Protein AF-A0A0F7HKG7-F1 (afdb_monomer)

Organism: NCBI:txid407035

Foldseek 3Di:
DQQLVQVQVVQVVVVHHLQQWDFKDFPPDTDDADSSRVVSRDDDDLDFDDDPDDQRIKTDGVQKIWGWDDDRSHIHTDIDGNDDDDPDDDDQDDDDDDDPDDSPRRRDDPPDD

Nearest PDB structures (foldseek):
  3bpq-assembly1_B  TM=4.129E-01  e=5.025E+00  Methanocaldococcus jannaschii DSM 2661
  7u8t-assembly1_A  TM=4.955E-01  e=7.870E+00  Thermochaetoides thermophila

pLDDT: mean 91.22, std 10.13, range [39.69, 98.19]

Radius of gyration: 19.43 Å; Cα contacts (8 Å, |Δi|>4): 148; chains: 1; bounding box: 39×30×63 Å

Secondary structure (DSSP, 8-state):
-BHHHHHHHHHHHTT--GGGEEEEE-SS-EE---TT-GGG--B---SSSS--S-TT-EEEESSEEEEEEEETTEEEEEEEE-PPPPS--------SSSSS--TTGGG------

Sequence (113 aa):
MNLKEETIEVLKENNKNISDIKWIGNKRFTIPHDEDLSILDVDYDDGFGSARIAEDLMLVGDGFWLERHEYDGSEWWEYKELVKKPEEEREYTKVAGGMWNSLEELNEKEEME

Solvent-accessible surface area (backbone atoms only — not comparable to full-atom values): 7233 Å² total; per-residue (Å²): 84,44,52,38,61,54,51,50,50,56,30,48,78,67,79,45,55,73,79,49,51,74,50,36,32,41,101,85,51,74,50,93,73,62,84,81,42,62,91,37,71,42,79,48,81,73,56,88,55,77,84,84,66,65,58,63,40,31,42,30,37,87,64,32,36,37,37,38,45,75,60,93,35,42,74,49,77,48,80,45,64,70,77,74,84,70,91,76,84,79,97,72,88,45,88,75,93,66,90,86,58,50,71,62,67,59,55,56,76,83,81,81,128

Structure (mmCIF, N/CA/C/O backbone):
data_AF-A0A0F7HKG7-F1
#
_entry.id   AF-A0A0F7HKG7-F1
#
loop_
_atom_site.group_PDB
_atom_site.id
_atom_site.type_symbol
_atom_site.label_atom_id
_atom_site.label_alt_id
_atom_site.label_comp_id
_atom_site.label_asym_id
_atom_site.label_entity_id
_atom_site.label_seq_id
_atom_site.pdbx_PDB_ins_code
_atom_site.Cartn_x
_atom_site.Cartn_y
_atom_site.Cartn_z
_atom_site.occupancy
_atom_site.B_iso_or_equiv
_atom_site.auth_seq_id
_atom_site.auth_comp_id
_atom_site.auth_asym_id
_atom_site.auth_atom_id
_atom_site.pdbx_PDB_model_num
ATOM 1 N N . MET A 1 1 ? 18.281 6.960 -2.721 1.00 89.06 1 MET A N 1
ATOM 2 C CA . MET A 1 1 ? 17.606 5.640 -2.640 1.00 89.06 1 MET A CA 1
ATOM 3 C C . MET A 1 1 ? 17.175 5.134 -4.020 1.00 89.06 1 MET A C 1
ATOM 5 O O . MET A 1 1 ? 17.145 5.930 -4.953 1.00 89.06 1 MET A O 1
ATOM 9 N N . ASN A 1 2 ? 16.834 3.844 -4.156 1.00 95.31 2 ASN A N 1
ATOM 10 C CA . ASN A 1 2 ? 16.165 3.284 -5.340 1.00 95.31 2 ASN A CA 1
ATOM 1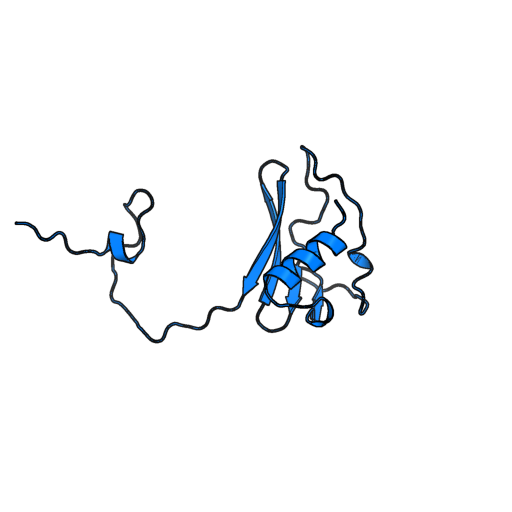1 C C . ASN A 1 2 ? 14.742 2.832 -4.965 1.00 95.31 2 ASN A C 1
ATOM 13 O O . ASN A 1 2 ? 14.562 2.061 -4.020 1.00 95.31 2 ASN A O 1
ATOM 17 N N . LEU A 1 3 ? 13.733 3.310 -5.700 1.00 96.19 3 LEU A N 1
ATOM 18 C CA . LEU A 1 3 ? 12.319 3.085 -5.373 1.00 96.19 3 LEU A CA 1
ATOM 19 C C . LEU A 1 3 ? 11.915 1.604 -5.463 1.00 96.19 3 LEU A C 1
ATOM 21 O O . LEU A 1 3 ? 11.101 1.127 -4.667 1.00 96.19 3 LEU A O 1
ATOM 25 N N . LYS A 1 4 ? 12.464 0.856 -6.423 1.00 96.94 4 LYS A N 1
ATOM 26 C CA . LYS A 1 4 ? 12.168 -0.571 -6.595 1.00 96.94 4 LYS A CA 1
ATOM 27 C C . LYS A 1 4 ? 12.767 -1.398 -5.466 1.00 96.94 4 LYS A C 1
ATOM 29 O O . LYS A 1 4 ? 12.094 -2.296 -4.964 1.00 96.94 4 LYS A O 1
ATOM 34 N N . GLU A 1 5 ? 13.994 -1.096 -5.053 1.00 96.88 5 GLU A N 1
ATOM 35 C CA . GLU A 1 5 ? 14.632 -1.758 -3.911 1.00 96.88 5 GLU A CA 1
ATOM 36 C C . GLU A 1 5 ? 13.839 -1.517 -2.618 1.00 96.88 5 GLU A C 1
ATOM 38 O O . GLU A 1 5 ? 13.449 -2.487 -1.968 1.00 96.88 5 GLU A O 1
ATOM 43 N N . GLU A 1 6 ? 13.480 -0.260 -2.330 1.00 96.19 6 GLU A N 1
ATOM 44 C CA . GLU A 1 6 ? 12.622 0.123 -1.194 1.00 96.19 6 GLU A CA 1
ATOM 45 C C . GLU A 1 6 ? 11.275 -0.623 -1.228 1.00 96.19 6 GLU A C 1
ATOM 47 O O . GLU A 1 6 ? 10.833 -1.201 -0.236 1.00 96.19 6 GLU A O 1
ATOM 52 N N . THR A 1 7 ? 10.636 -0.683 -2.402 1.00 97.19 7 THR A N 1
ATOM 53 C CA . THR A 1 7 ? 9.377 -1.417 -2.603 1.00 97.19 7 THR A CA 1
ATOM 54 C C . THR A 1 7 ? 9.529 -2.897 -2.242 1.00 97.19 7 THR A C 1
ATOM 56 O O . THR A 1 7 ? 8.682 -3.473 -1.558 1.00 97.19 7 THR A O 1
ATOM 59 N N . ILE A 1 8 ? 10.601 -3.542 -2.712 1.00 97.25 8 ILE A N 1
ATOM 60 C CA . ILE A 1 8 ? 10.860 -4.963 -2.460 1.00 97.25 8 ILE A CA 1
ATOM 61 C C . ILE A 1 8 ? 11.101 -5.217 -0.969 1.00 97.25 8 ILE A C 1
ATOM 63 O O . ILE A 1 8 ? 10.653 -6.243 -0.454 1.00 97.25 8 ILE A O 1
ATOM 67 N N . GLU A 1 9 ? 11.805 -4.320 -0.282 1.00 97.25 9 GLU A N 1
ATOM 68 C CA . GLU A 1 9 ? 12.043 -4.411 1.160 1.00 97.25 9 GLU A CA 1
ATOM 69 C C . GLU A 1 9 ? 10.733 -4.336 1.947 1.00 97.25 9 GLU A C 1
ATOM 71 O O . GLU A 1 9 ? 10.430 -5.261 2.701 1.00 97.25 9 GLU A O 1
ATOM 76 N N . VAL A 1 10 ? 9.892 -3.336 1.674 1.00 97.62 10 VAL A N 1
ATOM 77 C CA . VAL A 1 10 ? 8.594 -3.157 2.349 1.00 97.62 10 VAL A CA 1
ATOM 78 C C . VAL A 1 10 ? 7.663 -4.346 2.107 1.00 97.62 10 VAL A C 1
ATOM 80 O O . VAL A 1 10 ? 6.981 -4.812 3.022 1.00 97.62 10 VAL A O 1
ATOM 83 N N . LEU A 1 11 ? 7.649 -4.902 0.892 1.00 97.38 11 LEU A N 1
ATOM 84 C CA . LEU A 1 11 ? 6.893 -6.125 0.611 1.00 97.38 11 LEU A CA 1
ATOM 85 C C . LEU A 1 11 ? 7.409 -7.305 1.446 1.00 97.38 11 LEU A C 1
ATOM 87 O O . LEU A 1 11 ? 6.606 -8.003 2.066 1.00 97.38 11 LEU A O 1
ATOM 91 N N . LYS A 1 12 ? 8.731 -7.507 1.514 1.00 97.25 12 LYS A N 1
ATOM 92 C CA . LYS A 1 12 ? 9.342 -8.597 2.293 1.00 97.25 12 LYS A CA 1
ATOM 93 C C . LYS A 1 12 ? 9.047 -8.479 3.785 1.00 97.25 12 LYS A C 1
ATOM 95 O O . LYS A 1 12 ? 8.707 -9.488 4.400 1.00 97.25 12 LYS A O 1
ATOM 100 N N . GLU A 1 13 ? 9.127 -7.276 4.352 1.00 97.44 13 GLU A N 1
ATOM 101 C CA . GLU A 1 13 ? 8.793 -7.009 5.760 1.00 97.44 13 GLU A CA 1
ATOM 102 C C . GLU A 1 13 ? 7.345 -7.396 6.099 1.00 97.44 13 GLU A C 1
ATOM 104 O O . GLU A 1 13 ? 7.060 -7.840 7.210 1.00 97.44 13 GLU A O 1
ATOM 109 N N . ASN A 1 14 ? 6.448 -7.327 5.111 1.00 96.81 14 ASN A N 1
ATOM 110 C CA . ASN A 1 14 ? 5.031 -7.669 5.239 1.00 96.81 14 ASN A CA 1
ATOM 111 C C . ASN A 1 14 ? 4.674 -9.059 4.667 1.00 96.81 14 ASN A C 1
ATOM 113 O O . ASN A 1 14 ? 3.499 -9.367 4.448 1.00 96.81 14 ASN A O 1
ATOM 117 N N . ASN A 1 15 ? 5.667 -9.932 4.447 1.00 96.81 15 ASN A N 1
ATOM 118 C CA . ASN A 1 15 ? 5.502 -11.283 3.888 1.00 96.81 15 ASN A CA 1
ATOM 119 C C . ASN A 1 15 ? 4.807 -11.316 2.509 1.00 96.81 15 ASN A C 1
ATOM 121 O O . ASN A 1 15 ? 4.036 -12.234 2.211 1.00 96.81 15 ASN A O 1
ATOM 125 N N . LYS A 1 16 ? 5.067 -10.310 1.670 1.00 96.88 16 LYS A N 1
ATOM 126 C CA . LYS A 1 16 ? 4.600 -10.197 0.281 1.00 96.88 16 LYS A CA 1
ATOM 127 C C . LYS A 1 16 ? 5.772 -10.264 -0.697 1.00 96.88 16 LYS A C 1
ATOM 129 O O . LYS A 1 16 ? 6.929 -10.069 -0.331 1.00 96.88 16 LYS A O 1
ATOM 134 N N . ASN A 1 17 ? 5.459 -10.511 -1.963 1.00 95.38 17 ASN A N 1
ATOM 135 C CA . ASN A 1 17 ? 6.405 -10.514 -3.073 1.00 95.38 17 ASN A CA 1
ATOM 136 C C . ASN A 1 17 ? 5.990 -9.513 -4.148 1.00 95.38 17 ASN A C 1
ATOM 138 O O . ASN A 1 17 ? 4.817 -9.179 -4.298 1.00 95.38 17 ASN A O 1
ATOM 142 N N . ILE A 1 18 ? 6.953 -9.096 -4.969 1.00 94.62 18 ILE A N 1
ATOM 143 C CA . ILE A 1 18 ? 6.695 -8.202 -6.104 1.00 94.62 18 ILE A CA 1
ATOM 144 C C . ILE A 1 18 ? 5.684 -8.801 -7.099 1.00 94.62 18 ILE A C 1
ATOM 146 O O . ILE A 1 18 ? 4.854 -8.086 -7.649 1.00 94.62 18 ILE A O 1
ATOM 150 N N . SER A 1 19 ? 5.666 -10.131 -7.243 1.00 95.25 19 SER A N 1
ATOM 151 C CA . SER A 1 19 ? 4.700 -10.864 -8.071 1.00 95.25 19 SER A CA 1
ATOM 152 C C . SER A 1 19 ? 3.268 -10.865 -7.517 1.00 95.25 19 SER A C 1
ATOM 154 O O . SER A 1 19 ? 2.334 -11.271 -8.214 1.00 95.25 19 SER A O 1
ATOM 156 N N . ASP A 1 20 ? 3.073 -10.449 -6.262 1.00 96.44 20 ASP A N 1
ATOM 157 C CA . ASP A 1 20 ? 1.739 -10.307 -5.673 1.00 96.44 20 ASP A CA 1
ATOM 158 C C . ASP A 1 20 ? 1.037 -9.029 -6.155 1.00 96.44 20 ASP A C 1
ATOM 160 O O . ASP A 1 20 ? -0.190 -8.936 -6.052 1.00 96.44 20 ASP A O 1
ATOM 164 N N . ILE A 1 21 ? 1.785 -8.078 -6.732 1.00 97.50 21 ILE A N 1
ATOM 165 C CA . ILE A 1 21 ? 1.244 -6.844 -7.306 1.00 97.50 21 ILE A CA 1
ATOM 166 C C . ILE A 1 21 ? 0.390 -7.162 -8.538 1.00 97.50 21 ILE A C 1
ATOM 168 O O . ILE A 1 21 ? 0.792 -7.890 -9.445 1.00 97.50 21 ILE A O 1
ATOM 172 N N . LYS A 1 22 ? -0.829 -6.619 -8.551 1.00 97.31 22 LYS A N 1
ATOM 173 C CA . LYS A 1 22 ? -1.826 -6.797 -9.615 1.00 97.31 22 LYS A CA 1
ATOM 174 C C . LYS A 1 22 ? -1.961 -5.578 -10.508 1.00 97.31 22 LYS A C 1
ATOM 176 O O . LYS A 1 22 ? -2.307 -5.737 -11.676 1.00 97.31 22 LYS A O 1
ATOM 181 N N . TRP A 1 23 ? -1.753 -4.386 -9.958 1.00 97.56 23 TRP A N 1
ATOM 182 C CA . TRP A 1 23 ? -1.744 -3.151 -10.727 1.00 97.56 23 TRP A CA 1
ATOM 183 C C . TRP A 1 23 ? -0.967 -2.047 -10.011 1.00 97.56 23 TRP A C 1
ATOM 185 O O . TRP A 1 23 ? -0.791 -2.065 -8.791 1.00 97.56 23 TRP A O 1
ATOM 195 N N . ILE A 1 24 ? -0.538 -1.068 -10.806 1.00 98.00 24 ILE A N 1
ATOM 196 C CA . ILE A 1 24 ? 0.126 0.161 -10.367 1.00 98.00 24 ILE A CA 1
ATOM 197 C C . ILE A 1 24 ? -0.687 1.346 -10.873 1.00 98.00 24 ILE A C 1
ATOM 199 O O . ILE A 1 24 ? -1.274 1.284 -11.957 1.00 98.00 24 ILE A O 1
ATOM 203 N N . GLY A 1 25 ? -0.752 2.422 -10.099 1.00 97.81 25 GLY A N 1
ATOM 204 C CA . GLY A 1 25 ? -1.415 3.648 -10.517 1.00 97.81 25 GLY A CA 1
ATOM 205 C C . GLY A 1 25 ? -1.764 4.521 -9.332 1.00 97.81 25 GLY A C 1
ATOM 206 O O . GLY A 1 25 ? -0.958 4.686 -8.429 1.00 97.81 25 GLY A O 1
ATOM 207 N N . ASN A 1 26 ? -2.976 5.059 -9.340 1.00 97.56 26 ASN A N 1
ATOM 208 C CA . ASN A 1 26 ? -3.529 5.847 -8.248 1.00 97.56 26 ASN A CA 1
ATOM 209 C C . ASN A 1 26 ? -5.032 5.561 -8.100 1.00 97.56 26 ASN A C 1
ATOM 211 O O . ASN A 1 26 ? -5.602 4.689 -8.757 1.00 97.56 26 ASN A O 1
ATOM 215 N N . LYS A 1 27 ? -5.719 6.354 -7.274 1.00 96.00 27 LYS A N 1
ATOM 216 C CA . LYS A 1 27 ? -7.170 6.228 -7.039 1.00 96.00 27 LYS A CA 1
ATOM 217 C C . LYS A 1 27 ? -8.045 6.480 -8.280 1.00 96.00 27 LYS A C 1
ATOM 219 O O . LYS A 1 27 ? -9.255 6.279 -8.210 1.00 96.00 27 LYS A O 1
ATOM 224 N N . ARG A 1 28 ? -7.485 6.979 -9.389 1.00 97.81 28 ARG A N 1
ATOM 225 C CA . ARG A 1 28 ? -8.226 7.409 -10.589 1.00 97.81 28 ARG A CA 1
ATOM 226 C C . ARG A 1 28 ? -7.939 6.558 -11.820 1.00 97.81 28 ARG A C 1
ATOM 228 O O . ARG A 1 28 ? -8.827 6.420 -12.657 1.00 97.81 28 ARG A O 1
ATOM 235 N N . PHE A 1 29 ? -6.722 6.046 -11.968 1.00 97.88 29 PHE A N 1
ATOM 236 C CA . PHE A 1 29 ? -6.302 5.278 -13.135 1.00 97.88 29 PHE A CA 1
ATOM 237 C C . PHE A 1 29 ? -5.173 4.306 -12.794 1.00 97.88 29 PHE A C 1
ATOM 239 O O . PHE A 1 29 ? -4.462 4.471 -11.805 1.00 97.88 29 PHE A O 1
ATOM 246 N N . THR A 1 30 ? -4.992 3.314 -13.663 1.00 98.06 30 THR A N 1
ATOM 247 C CA . THR A 1 30 ? -3.860 2.390 -13.629 1.00 98.06 30 THR A CA 1
ATOM 248 C C . THR A 1 30 ? -2.888 2.692 -14.762 1.00 98.06 30 THR A C 1
ATOM 250 O O . THR A 1 30 ? -3.254 3.297 -15.774 1.00 98.06 30 THR A O 1
ATOM 253 N N . ILE A 1 31 ? -1.643 2.263 -14.590 1.00 97.00 31 ILE A N 1
ATOM 254 C CA . ILE A 1 31 ? -0.614 2.284 -15.624 1.00 97.00 31 ILE A CA 1
ATOM 255 C C . ILE A 1 31 ? -0.171 0.848 -15.934 1.00 97.00 31 ILE A C 1
ATOM 257 O O . ILE A 1 31 ? -0.192 -0.006 -15.043 1.00 97.00 31 ILE A O 1
ATOM 261 N N . PRO A 1 32 ? 0.216 0.549 -17.185 1.00 95.81 32 PRO A N 1
ATOM 262 C CA . PRO A 1 32 ? 0.815 -0.737 -17.515 1.00 95.81 32 PRO A CA 1
ATOM 263 C C . PRO A 1 32 ? 2.118 -0.956 -16.739 1.00 95.81 32 PRO A C 1
ATOM 265 O O . PRO A 1 32 ? 2.894 -0.020 -16.555 1.00 95.81 32 PRO A O 1
ATOM 268 N N . HIS A 1 33 ? 2.375 -2.200 -16.349 1.00 95.62 33 HIS A N 1
ATOM 269 C CA . HIS A 1 33 ? 3.643 -2.633 -15.774 1.00 95.62 33 HIS A CA 1
ATOM 270 C C . HIS A 1 33 ? 4.007 -4.023 -16.308 1.00 95.62 33 HIS A C 1
ATOM 272 O O . HIS A 1 33 ? 3.141 -4.763 -16.780 1.00 95.62 33 HIS A O 1
ATOM 278 N N . ASP A 1 34 ? 5.289 -4.362 -16.256 1.00 95.31 34 ASP A N 1
ATOM 279 C CA . ASP A 1 34 ? 5.797 -5.709 -16.511 1.00 95.31 34 ASP A CA 1
ATOM 280 C C . ASP A 1 34 ? 5.869 -6.523 -15.207 1.00 95.31 34 ASP A C 1
ATOM 282 O O . ASP A 1 34 ? 5.504 -6.038 -14.135 1.00 95.31 34 ASP A O 1
ATOM 286 N N . GLU A 1 35 ? 6.297 -7.783 -15.292 1.00 90.50 35 GLU A N 1
ATOM 287 C CA . GLU A 1 35 ? 6.404 -8.677 -14.127 1.00 90.50 35 GLU A CA 1
ATOM 288 C C . GLU A 1 35 ? 7.484 -8.221 -13.129 1.00 90.50 35 GLU A C 1
ATOM 290 O O . GLU A 1 35 ? 7.349 -8.449 -11.928 1.00 90.50 35 GLU A O 1
ATOM 295 N N . ASP A 1 36 ? 8.516 -7.526 -13.614 1.00 91.69 36 ASP A N 1
ATOM 296 C CA . ASP A 1 36 ? 9.631 -7.028 -12.805 1.00 91.69 36 ASP A CA 1
ATOM 297 C C . ASP A 1 36 ? 9.388 -5.623 -12.227 1.00 91.69 36 ASP A C 1
ATOM 299 O O . ASP A 1 36 ? 10.254 -5.095 -11.526 1.00 91.69 36 ASP A O 1
ATOM 303 N N . LEU A 1 37 ? 8.252 -4.990 -12.530 1.00 93.81 37 LEU A N 1
ATOM 304 C CA . LEU A 1 37 ? 7.950 -3.592 -12.209 1.00 93.81 37 LEU A CA 1
ATOM 305 C C . LEU A 1 37 ? 9.091 -2.629 -12.588 1.00 93.81 37 LEU A C 1
ATOM 307 O O . LEU A 1 37 ? 9.502 -1.790 -11.788 1.00 93.81 37 LEU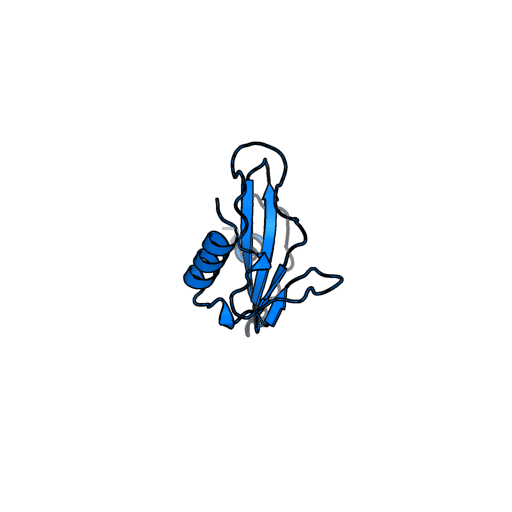 A O 1
ATOM 311 N N . SER A 1 38 ? 9.620 -2.736 -13.808 1.00 94.50 38 SER A N 1
ATOM 312 C CA . SER A 1 38 ? 10.741 -1.914 -14.298 1.00 94.50 38 SER A CA 1
ATOM 313 C C . SER A 1 38 ? 10.480 -0.408 -14.221 1.00 94.50 38 SER A C 1
ATOM 315 O O . SER A 1 38 ? 11.414 0.370 -14.068 1.00 94.50 38 SER A O 1
ATOM 317 N N . ILE A 1 39 ? 9.213 0.015 -14.242 1.00 95.19 39 ILE A N 1
ATOM 318 C CA . ILE A 1 39 ? 8.812 1.416 -14.051 1.00 95.19 39 ILE A CA 1
ATOM 319 C C . ILE A 1 39 ? 9.187 1.990 -12.674 1.00 95.19 39 ILE A C 1
ATOM 321 O O . ILE A 1 39 ? 9.243 3.206 -12.519 1.00 95.19 39 ILE A O 1
ATOM 325 N N . LEU A 1 40 ? 9.430 1.132 -11.680 1.00 95.81 40 LEU A N 1
ATOM 326 C CA . LEU A 1 40 ? 9.855 1.528 -10.338 1.00 95.81 40 LEU A CA 1
ATOM 327 C C . LEU A 1 40 ? 11.377 1.580 -10.192 1.00 95.81 40 LEU A C 1
ATOM 329 O O . LEU A 1 40 ? 11.854 2.005 -9.145 1.00 95.81 40 LEU A O 1
ATOM 333 N N . ASP A 1 41 ? 12.138 1.125 -11.192 1.00 96.25 41 ASP A N 1
ATOM 334 C CA . ASP A 1 41 ? 13.603 1.129 -11.161 1.00 96.25 41 ASP A CA 1
ATOM 335 C C . ASP A 1 41 ? 14.132 2.553 -11.391 1.00 96.25 41 ASP A C 1
ATOM 337 O O . ASP A 1 41 ? 14.566 2.937 -12.479 1.00 96.25 41 ASP A O 1
ATOM 341 N N . VAL A 1 42 ? 13.959 3.377 -10.359 1.00 94.56 42 VAL A N 1
ATOM 342 C CA . VAL A 1 42 ? 14.211 4.812 -10.360 1.00 94.56 42 VAL A CA 1
ATOM 343 C C . VAL A 1 42 ? 15.038 5.156 -9.133 1.00 94.56 42 VAL A C 1
ATOM 345 O O . VAL A 1 42 ? 14.595 4.980 -7.994 1.00 94.56 42 VAL A O 1
ATOM 348 N N . ASP A 1 43 ? 16.221 5.705 -9.383 1.00 94.31 43 ASP A N 1
ATOM 349 C CA . ASP A 1 43 ? 17.037 6.327 -8.351 1.00 94.31 43 ASP A CA 1
ATOM 350 C C . ASP A 1 43 ? 16.521 7.737 -8.056 1.00 94.31 43 ASP A C 1
ATOM 352 O O . ASP A 1 43 ? 16.284 8.541 -8.965 1.00 94.31 43 ASP A O 1
ATOM 356 N N . TYR A 1 44 ? 16.380 8.056 -6.774 1.00 90.44 44 TYR A N 1
ATOM 357 C CA . TYR A 1 44 ? 15.988 9.381 -6.311 1.00 90.44 44 TYR A CA 1
ATOM 358 C C . TYR A 1 44 ? 16.806 9.813 -5.090 1.00 90.44 44 TYR A C 1
ATOM 360 O O . TYR A 1 44 ? 17.372 8.991 -4.368 1.00 90.44 44 TYR A O 1
ATOM 368 N N . ASP A 1 45 ? 16.901 11.126 -4.894 1.00 84.19 45 ASP A N 1
ATOM 369 C CA . ASP A 1 45 ? 17.545 11.724 -3.724 1.00 84.19 45 ASP A CA 1
ATOM 370 C C . ASP A 1 45 ? 16.551 11.747 -2.559 1.00 84.19 45 ASP A C 1
ATOM 372 O O . ASP A 1 45 ? 15.541 12.444 -2.636 1.00 84.19 45 ASP A O 1
ATOM 376 N N . ASP A 1 46 ? 16.845 10.966 -1.520 1.00 74.50 46 ASP A N 1
ATOM 377 C CA . ASP A 1 46 ? 16.107 10.865 -0.256 1.00 74.50 46 ASP A CA 1
ATOM 378 C C . ASP A 1 46 ? 16.565 11.896 0.794 1.00 74.50 46 ASP A C 1
ATOM 380 O O . ASP A 1 46 ? 16.198 11.819 1.965 1.00 74.50 46 ASP A O 1
ATOM 384 N N . GLY A 1 47 ? 17.394 12.865 0.390 1.00 71.75 47 GLY A N 1
ATOM 385 C CA . GLY A 1 47 ? 17.788 13.997 1.220 1.00 71.75 47 GLY A CA 1
ATOM 386 C C . GLY A 1 47 ? 16.679 15.038 1.430 1.00 71.75 47 GLY A C 1
ATOM 387 O O . GLY A 1 47 ? 15.607 15.001 0.834 1.00 71.75 47 GLY A O 1
ATOM 388 N N . PHE A 1 48 ? 16.960 16.036 2.273 1.00 64.06 48 PHE A N 1
ATOM 389 C CA . PHE A 1 48 ? 16.002 17.094 2.613 1.00 64.06 48 PHE A CA 1
ATOM 390 C C . PHE A 1 48 ? 15.619 17.953 1.392 1.00 64.06 48 PHE A C 1
ATOM 392 O O . PHE A 1 48 ? 16.488 18.546 0.744 1.00 64.06 48 PHE A O 1
ATOM 399 N N . GLY A 1 49 ? 14.320 18.087 1.106 1.00 73.56 49 GLY A N 1
ATOM 400 C CA . GLY A 1 49 ? 13.834 18.885 -0.021 1.00 73.56 49 GLY A CA 1
ATOM 401 C C . GLY A 1 49 ? 12.381 18.601 -0.406 1.00 73.56 49 GLY A C 1
ATOM 402 O O . GLY A 1 49 ? 11.540 18.360 0.448 1.00 73.56 49 GLY A O 1
ATOM 403 N N . SER A 1 50 ? 12.082 18.696 -1.704 1.00 72.81 50 SER A N 1
ATOM 404 C CA . SER A 1 50 ? 10.766 18.384 -2.281 1.00 72.81 50 SER A CA 1
ATOM 405 C C . SER A 1 50 ? 10.639 16.906 -2.639 1.00 72.81 50 SER A C 1
ATOM 407 O O . SER A 1 50 ? 11.609 16.360 -3.174 1.00 72.81 50 SER A O 1
ATOM 409 N N . ALA A 1 51 ? 9.430 16.349 -2.509 1.00 78.69 51 ALA A N 1
ATOM 410 C CA . ALA A 1 51 ? 9.107 14.997 -2.953 1.00 78.69 51 ALA A CA 1
ATOM 411 C C . ALA A 1 51 ? 9.602 14.717 -4.384 1.00 78.69 51 ALA A C 1
ATOM 413 O O . ALA A 1 51 ? 9.411 15.529 -5.303 1.00 78.69 51 ALA A O 1
ATOM 414 N N . ARG A 1 52 ? 10.266 13.578 -4.577 1.00 86.75 52 ARG A N 1
ATOM 415 C CA . ARG A 1 52 ? 10.792 13.128 -5.873 1.00 86.75 52 ARG A CA 1
ATOM 416 C C . ARG A 1 52 ? 9.907 12.079 -6.528 1.00 86.75 52 ARG A C 1
ATOM 418 O O . ARG A 1 52 ? 9.905 11.994 -7.757 1.00 86.75 52 ARG A O 1
ATOM 425 N N . ILE A 1 53 ? 9.151 11.322 -5.737 1.00 92.62 53 ILE A N 1
ATOM 426 C CA . ILE A 1 53 ? 8.196 10.320 -6.210 1.00 92.62 53 ILE A CA 1
ATOM 427 C C . ILE A 1 53 ? 6.771 10.873 -6.114 1.00 92.62 53 ILE A C 1
ATOM 429 O O . ILE A 1 53 ? 6.451 11.671 -5.238 1.00 92.62 53 ILE A O 1
ATOM 433 N N . ALA A 1 54 ? 5.900 10.469 -7.042 1.00 94.12 54 ALA A N 1
ATOM 434 C CA . ALA A 1 54 ? 4.505 10.898 -7.040 1.00 94.12 54 ALA A CA 1
ATOM 435 C C . ALA A 1 54 ? 3.783 10.412 -5.769 1.00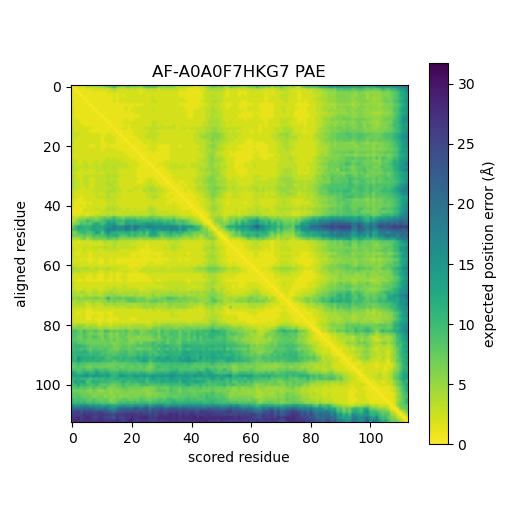 94.12 54 ALA A C 1
ATOM 437 O O . ALA A 1 54 ? 3.649 9.210 -5.551 1.00 94.12 54 ALA A O 1
ATOM 438 N N . GLU A 1 55 ? 3.289 11.349 -4.957 1.00 93.44 55 GLU A N 1
ATOM 439 C CA . GLU A 1 55 ? 2.600 11.079 -3.682 1.00 93.44 55 GLU A CA 1
ATOM 440 C C . GLU A 1 55 ? 1.314 10.252 -3.841 1.00 93.44 55 GLU A C 1
ATOM 442 O O . GLU A 1 55 ? 0.865 9.601 -2.907 1.00 93.44 55 GLU A O 1
ATOM 447 N N . ASP A 1 56 ? 0.697 10.257 -5.024 1.00 95.88 56 ASP A N 1
ATOM 448 C CA . ASP A 1 56 ? -0.505 9.472 -5.299 1.00 95.88 56 ASP A CA 1
ATOM 449 C C . ASP A 1 56 ? -0.211 8.085 -5.890 1.00 95.88 56 ASP A C 1
ATOM 451 O O . ASP A 1 56 ? -1.154 7.363 -6.231 1.00 95.88 56 ASP A O 1
ATOM 455 N N . LEU A 1 57 ? 1.067 7.700 -5.997 1.00 97.44 57 LEU A N 1
ATOM 456 C CA . LEU A 1 57 ? 1.478 6.384 -6.469 1.00 97.44 57 LEU A CA 1
ATOM 457 C C . LEU A 1 57 ? 1.032 5.291 -5.491 1.00 97.44 57 LEU A C 1
ATOM 459 O O . LEU A 1 57 ? 1.261 5.351 -4.282 1.00 97.44 57 LEU A O 1
ATOM 463 N N . MET A 1 58 ? 0.418 4.257 -6.054 1.00 97.94 58 MET A N 1
ATOM 464 C CA . MET A 1 58 ? -0.067 3.084 -5.347 1.00 97.94 58 MET A CA 1
ATOM 465 C C . MET A 1 58 ? 0.335 1.806 -6.082 1.00 97.94 58 MET A C 1
ATOM 467 O O . MET A 1 58 ? 0.242 1.727 -7.313 1.00 97.94 58 MET A O 1
ATOM 471 N N . LEU A 1 59 ? 0.712 0.787 -5.312 1.00 98.19 59 LEU A N 1
ATOM 472 C CA . LEU A 1 59 ? 0.915 -0.585 -5.780 1.00 98.19 59 LEU A CA 1
ATOM 473 C C . LEU A 1 59 ? -0.077 -1.478 -5.052 1.00 98.19 59 LEU A C 1
ATOM 475 O O . LEU A 1 59 ? -0.095 -1.505 -3.824 1.00 98.19 59 LEU A O 1
ATOM 479 N N . VAL A 1 60 ? -0.900 -2.217 -5.788 1.00 98.00 60 VAL A N 1
ATOM 480 C CA . VAL A 1 60 ? -2.012 -2.961 -5.184 1.00 98.00 60 VAL A CA 1
ATOM 481 C C . VAL A 1 60 ? -1.901 -4.439 -5.493 1.00 98.00 60 VAL A C 1
ATOM 483 O O . VAL A 1 60 ? -1.803 -4.836 -6.655 1.00 98.00 60 VAL A O 1
ATOM 486 N N . GLY A 1 61 ? -1.934 -5.249 -4.437 1.00 97.00 61 GLY A N 1
ATOM 487 C CA . GLY A 1 61 ? -2.025 -6.701 -4.503 1.00 97.00 61 GLY A CA 1
ATOM 488 C C . GLY A 1 61 ? -3.388 -7.205 -4.033 1.00 97.00 61 GLY A C 1
ATOM 489 O O . GLY A 1 61 ? -4.349 -6.447 -3.898 1.00 97.00 61 GLY A O 1
ATOM 490 N N . ASP A 1 62 ? -3.490 -8.509 -3.781 1.00 94.12 62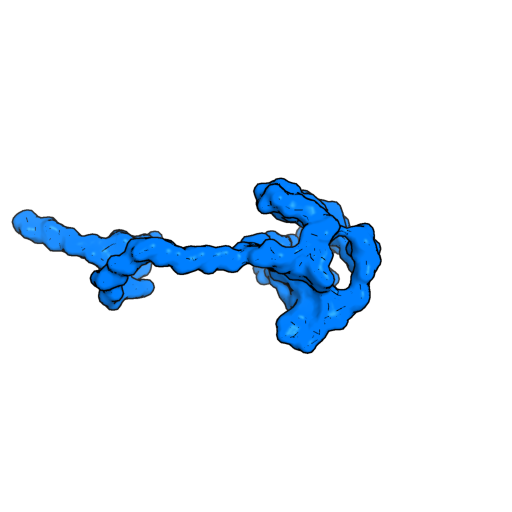 ASP A N 1
ATOM 491 C CA . ASP A 1 62 ? -4.725 -9.095 -3.255 1.00 94.12 62 ASP A CA 1
ATOM 492 C C . ASP A 1 62 ? -4.827 -8.879 -1.737 1.00 94.12 62 ASP A C 1
ATOM 494 O O . ASP A 1 62 ? -4.044 -9.425 -0.954 1.00 94.12 62 ASP A O 1
ATOM 498 N N . GLY A 1 63 ? -5.776 -8.039 -1.323 1.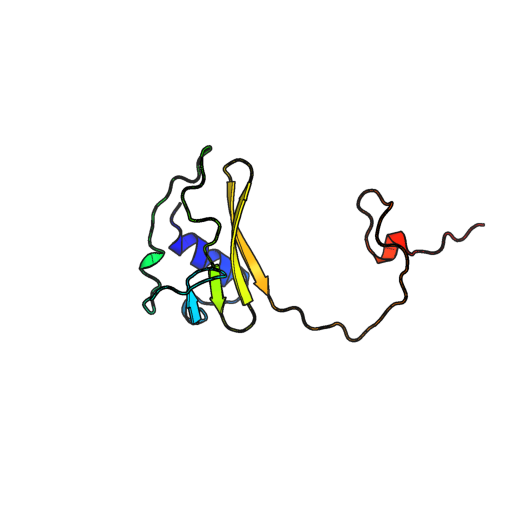00 94.56 63 GLY A N 1
ATOM 499 C CA . GLY A 1 63 ? -6.030 -7.725 0.083 1.00 94.56 63 GLY A CA 1
ATOM 500 C C . GLY A 1 63 ? -5.057 -6.739 0.736 1.00 94.56 63 GLY A C 1
ATOM 501 O O . GLY A 1 63 ? -5.161 -6.521 1.941 1.00 94.56 63 GLY A O 1
ATOM 502 N N . PHE A 1 64 ? -4.143 -6.131 -0.023 1.00 97.44 64 PHE A N 1
ATOM 503 C CA . PHE A 1 64 ? -3.200 -5.130 0.480 1.00 97.44 64 PHE A CA 1
ATOM 504 C C . PHE A 1 64 ? -2.829 -4.102 -0.593 1.00 97.44 64 PHE A C 1
ATOM 506 O O . PHE A 1 64 ? -3.012 -4.338 -1.791 1.00 97.44 64 PHE A O 1
ATOM 513 N N . TRP A 1 65 ? -2.278 -2.973 -0.163 1.00 98.19 65 TRP A N 1
ATOM 514 C CA . TRP A 1 65 ? -1.653 -1.997 -1.043 1.00 98.19 65 TRP A CA 1
ATOM 515 C C . TRP A 1 65 ? -0.498 -1.278 -0.351 1.00 98.19 65 TRP A C 1
ATOM 517 O O . TRP A 1 65 ? -0.444 -1.199 0.874 1.00 98.19 65 TRP A O 1
ATOM 527 N N . LEU A 1 66 ? 0.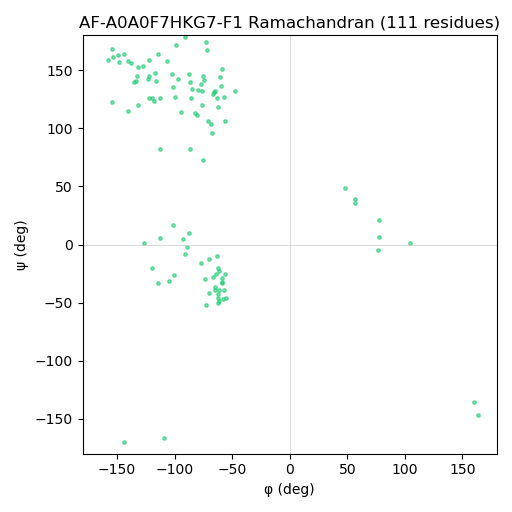417 -0.752 -1.157 1.00 98.00 66 LEU A N 1
ATOM 528 C CA . LEU A 1 66 ? 1.375 0.264 -0.748 1.00 98.00 66 LEU A CA 1
ATOM 529 C C . LEU A 1 66 ? 0.883 1.610 -1.266 1.00 98.00 66 LEU A C 1
ATOM 531 O O . LEU A 1 66 ? 0.466 1.711 -2.424 1.00 98.00 66 LEU A O 1
ATOM 535 N N . GLU A 1 67 ? 0.937 2.633 -0.427 1.00 96.69 67 GLU A N 1
ATOM 536 C CA . GLU A 1 67 ? 0.697 4.019 -0.824 1.00 96.69 67 GLU A CA 1
ATOM 537 C C . GLU A 1 67 ? 1.893 4.892 -0.464 1.00 96.69 67 GLU A C 1
ATOM 539 O O . GLU A 1 67 ? 2.547 4.678 0.561 1.00 96.69 67 GLU A O 1
ATOM 544 N N . ARG A 1 68 ? 2.206 5.845 -1.341 1.00 95.69 68 ARG A N 1
ATOM 545 C CA . ARG A 1 68 ? 3.307 6.774 -1.122 1.00 95.69 68 ARG A CA 1
ATOM 546 C C . ARG A 1 68 ? 2.907 7.845 -0.110 1.00 95.69 68 ARG A C 1
ATOM 548 O O . ARG A 1 68 ? 1.804 8.377 -0.181 1.00 95.69 68 ARG A O 1
ATOM 555 N N . HIS A 1 69 ? 3.825 8.181 0.793 1.00 93.50 69 HIS A N 1
ATOM 556 C CA . HIS A 1 69 ? 3.683 9.305 1.717 1.00 93.50 69 HIS A CA 1
ATOM 557 C C . HIS A 1 69 ? 4.931 10.169 1.748 1.00 93.50 69 HIS A C 1
ATOM 559 O O . HIS A 1 69 ? 6.044 9.692 1.517 1.00 93.50 69 HIS A O 1
ATOM 565 N N . GLU A 1 70 ? 4.716 11.441 2.066 1.00 91.69 70 GLU A N 1
ATOM 566 C CA . GLU A 1 70 ? 5.762 12.415 2.332 1.00 91.69 70 GLU A CA 1
ATOM 567 C C . GLU A 1 70 ? 5.404 13.231 3.577 1.00 91.69 70 GLU A C 1
ATOM 569 O O . GLU A 1 70 ? 4.242 13.581 3.804 1.00 91.69 70 GLU A O 1
ATOM 574 N N . TYR A 1 71 ? 6.413 13.505 4.401 1.00 86.12 71 TYR A N 1
ATOM 575 C CA . TYR A 1 71 ? 6.321 14.452 5.502 1.00 86.12 71 TYR A CA 1
ATOM 576 C C . TYR A 1 71 ? 7.703 15.020 5.839 1.00 86.12 71 TYR A C 1
ATOM 578 O O . TYR A 1 71 ? 8.618 14.277 6.198 1.00 86.12 71 TYR A O 1
ATOM 586 N N . ASP A 1 72 ? 7.831 16.347 5.779 1.00 82.81 72 ASP A N 1
ATOM 587 C CA . ASP A 1 72 ? 9.058 17.093 6.104 1.00 82.81 72 ASP A CA 1
ATOM 588 C C . ASP A 1 72 ? 10.281 16.651 5.270 1.00 82.81 72 ASP A C 1
ATOM 590 O O . ASP A 1 72 ? 11.402 16.511 5.762 1.00 82.81 72 ASP A O 1
ATOM 594 N N . GLY A 1 73 ? 10.048 16.377 3.985 1.00 80.25 73 GLY A N 1
ATOM 595 C CA . GLY A 1 73 ? 11.037 15.894 3.026 1.00 80.25 73 GLY A CA 1
ATOM 596 C C . GLY A 1 73 ? 11.382 14.410 3.166 1.00 80.25 73 GLY A C 1
ATOM 597 O O . GLY A 1 73 ? 12.138 13.900 2.346 1.00 80.25 73 GLY A O 1
ATOM 598 N N . SER A 1 74 ? 10.848 13.714 4.174 1.00 84.75 74 SER A N 1
ATOM 599 C CA . SER A 1 74 ? 10.983 12.260 4.303 1.00 84.75 74 SER A CA 1
ATOM 600 C C . SER A 1 74 ? 9.885 11.567 3.521 1.00 84.75 74 SER A C 1
ATOM 602 O O . SER A 1 74 ? 8.735 11.992 3.540 1.00 84.75 74 SER A O 1
ATOM 604 N N . GLU A 1 75 ? 10.236 10.480 2.855 1.00 91.19 75 GLU A N 1
ATOM 605 C CA . GLU A 1 75 ? 9.466 9.947 1.744 1.00 91.19 75 GLU A CA 1
ATOM 606 C C . GLU A 1 75 ? 9.471 8.410 1.876 1.00 91.19 75 GLU A C 1
ATOM 608 O O . GLU A 1 75 ? 10.544 7.809 1.825 1.00 91.19 75 GLU A O 1
ATOM 613 N N . TRP A 1 76 ? 8.313 7.772 2.115 1.00 93.50 76 TRP A N 1
ATOM 614 C CA . TRP A 1 76 ? 8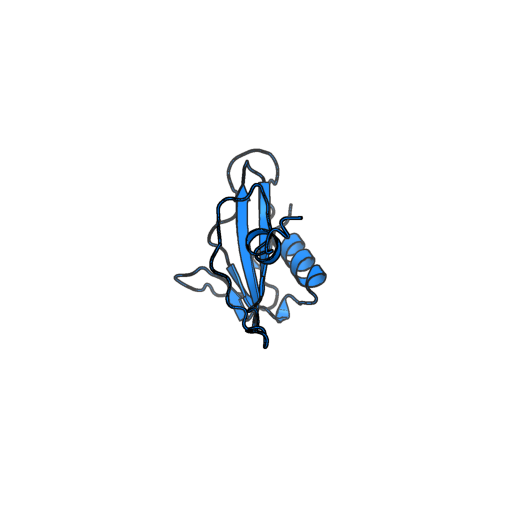.231 6.324 2.416 1.00 93.50 76 TRP A CA 1
ATOM 615 C C . TRP A 1 76 ? 6.995 5.626 1.819 1.00 93.50 76 TRP A C 1
ATOM 617 O O . TRP A 1 76 ? 6.036 6.263 1.370 1.00 93.50 76 TRP A O 1
ATOM 627 N N . TRP A 1 77 ? 7.029 4.293 1.770 1.00 96.81 77 TRP A N 1
ATOM 628 C CA . TRP A 1 77 ? 5.848 3.461 1.519 1.00 96.81 77 TRP A CA 1
ATOM 629 C C . TRP A 1 77 ? 5.093 3.166 2.811 1.00 96.81 77 TRP A C 1
ATOM 631 O O . TRP A 1 77 ? 5.652 2.603 3.751 1.00 96.81 77 TRP A O 1
ATOM 641 N N . GLU A 1 78 ? 3.795 3.455 2.844 1.00 97.12 78 GLU A N 1
ATOM 642 C CA . GLU A 1 78 ? 2.907 2.947 3.888 1.00 97.12 78 GLU A CA 1
ATOM 643 C C . GLU A 1 78 ? 2.235 1.657 3.394 1.00 97.12 78 GLU A C 1
ATOM 645 O O . GLU A 1 78 ? 1.450 1.674 2.441 1.00 97.12 78 GLU A O 1
ATOM 650 N N . TYR A 1 79 ? 2.549 0.526 4.036 1.00 97.38 79 TYR A N 1
ATOM 651 C CA . TYR A 1 79 ? 1.847 -0.736 3.796 1.00 97.38 79 TYR A CA 1
ATOM 652 C C . TYR A 1 79 ? 0.480 -0.716 4.475 1.00 97.38 79 TYR A C 1
ATOM 654 O O . TYR A 1 79 ? 0.357 -0.404 5.661 1.00 97.38 79 TYR A O 1
ATOM 662 N N . LYS A 1 80 ? -0.548 -1.114 3.729 1.00 96.50 80 LYS A N 1
ATOM 663 C CA . LYS A 1 80 ? -1.914 -1.248 4.224 1.00 96.50 80 LYS A CA 1
ATOM 664 C C . LYS A 1 80 ? -2.506 -2.572 3.805 1.00 96.50 80 LYS A C 1
ATOM 666 O O . LYS A 1 80 ? -2.295 -3.049 2.694 1.00 96.50 80 LYS A O 1
ATOM 671 N N . GLU A 1 81 ? -3.324 -3.130 4.682 1.00 95.62 81 GLU A N 1
ATOM 672 C CA . GLU A 1 81 ? -4.080 -4.343 4.417 1.00 95.62 81 GLU A CA 1
ATOM 673 C C . GLU A 1 81 ? -5.565 -4.147 4.697 1.00 95.62 81 GLU A C 1
ATOM 675 O O . GLU A 1 81 ? -5.978 -3.313 5.508 1.00 95.62 81 GLU A O 1
ATOM 680 N N . LEU A 1 82 ? -6.391 -4.931 4.007 1.00 91.25 82 LEU A N 1
ATOM 681 C CA . LEU A 1 82 ? -7.812 -5.001 4.303 1.00 91.25 82 LEU A CA 1
ATOM 682 C C . LEU A 1 82 ? -8.008 -5.677 5.660 1.00 91.25 82 LEU A C 1
ATOM 684 O O . LEU A 1 82 ? -7.937 -6.901 5.787 1.00 91.25 82 LEU A O 1
ATOM 688 N N . VAL A 1 83 ? -8.306 -4.867 6.673 1.00 88.75 83 VAL A N 1
ATOM 689 C CA . VAL A 1 83 ? -8.674 -5.367 7.995 1.00 88.75 83 VAL A CA 1
ATOM 690 C C . VAL A 1 83 ? -9.994 -6.134 7.925 1.00 88.75 83 VAL A C 1
ATOM 692 O O . VAL A 1 83 ? -10.991 -5.676 7.359 1.00 88.75 83 VAL A O 1
ATOM 695 N N . LYS A 1 84 ? -10.016 -7.326 8.522 1.00 87.94 84 LYS A N 1
ATOM 696 C CA . LYS A 1 84 ? -11.264 -8.062 8.743 1.00 87.94 84 LYS A CA 1
ATOM 697 C C . LYS A 1 84 ? -12.022 -7.406 9.892 1.00 87.94 84 LYS A C 1
ATOM 699 O O . LYS A 1 84 ? -11.407 -7.003 10.877 1.00 87.94 84 LYS A O 1
ATOM 704 N N . LYS A 1 85 ? -13.354 -7.336 9.789 1.00 89.12 85 LYS A N 1
ATOM 705 C CA . LYS A 1 85 ? -14.187 -6.903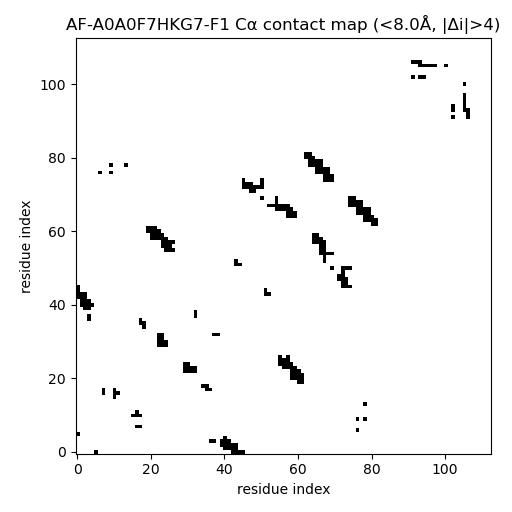 10.921 1.00 89.12 85 LYS A CA 1
ATOM 706 C C . LYS A 1 85 ? -13.904 -7.839 12.114 1.00 89.12 85 LYS A C 1
ATOM 708 O O . LYS A 1 85 ? -14.016 -9.053 11.926 1.00 89.12 85 LYS A O 1
ATOM 713 N N . PRO A 1 86 ? -13.554 -7.313 13.302 1.00 89.44 86 PRO A N 1
ATOM 714 C CA . PRO A 1 86 ? -13.474 -8.116 14.519 1.00 89.44 86 PRO A CA 1
ATOM 715 C C . PRO A 1 86 ? -14.816 -8.789 14.838 1.00 89.44 86 PRO A C 1
ATOM 717 O O . PRO A 1 86 ? -15.877 -8.268 14.491 1.00 89.44 86 PRO A O 1
ATOM 720 N N . GLU A 1 87 ? -14.775 -9.946 15.499 1.00 94.62 87 GLU A N 1
ATOM 721 C CA . GLU A 1 87 ? -15.991 -10.667 15.914 1.00 94.62 87 GLU A CA 1
ATOM 722 C C . GLU A 1 87 ? -16.693 -9.991 17.099 1.00 94.62 87 GLU A C 1
ATOM 724 O O . GLU A 1 87 ? -17.912 -10.077 17.238 1.00 94.62 87 GLU A O 1
ATOM 729 N N . GLU A 1 88 ? -15.920 -9.311 17.945 1.00 93.56 88 GLU A N 1
ATOM 730 C CA . GLU A 1 88 ? -16.412 -8.620 19.129 1.00 93.56 88 GLU A CA 1
ATOM 731 C C . GLU A 1 88 ? -16.917 -7.216 18.776 1.00 93.56 88 GLU A C 1
ATOM 733 O O . GLU A 1 88 ? -16.248 -6.445 18.084 1.00 93.56 88 GLU A O 1
ATOM 738 N N . GLU A 1 89 ? -18.093 -6.870 19.295 1.00 92.50 89 GLU A N 1
ATOM 739 C CA . GLU A 1 89 ? -18.690 -5.542 19.180 1.00 92.50 89 GLU A CA 1
ATOM 740 C C . GLU A 1 89 ? -18.881 -4.968 20.591 1.00 92.50 89 GLU A C 1
ATOM 742 O O . GLU A 1 89 ? -19.465 -5.623 21.456 1.00 92.50 89 GLU A O 1
ATOM 747 N N . ARG A 1 90 ? -18.351 -3.762 20.839 1.00 91.81 90 ARG A N 1
ATOM 748 C CA . ARG A 1 90 ? -18.421 -3.070 22.138 1.00 91.81 90 ARG A CA 1
ATOM 749 C C . ARG A 1 90 ? -19.225 -1.781 22.021 1.00 91.81 90 ARG A C 1
ATOM 751 O O . ARG A 1 90 ? -19.059 -1.024 21.066 1.00 91.81 90 ARG A O 1
ATOM 758 N N . GLU A 1 91 ? -20.036 -1.492 23.033 1.00 91.75 91 GLU A N 1
ATOM 759 C CA . GLU A 1 91 ? -20.783 -0.234 23.133 1.00 91.75 91 GLU A CA 1
ATOM 760 C C . GLU A 1 91 ? -19.929 0.853 23.805 1.00 91.75 91 GLU A C 1
ATOM 762 O O . GLU A 1 91 ? -20.028 1.109 25.005 1.00 91.75 91 GLU A O 1
ATOM 767 N N . TYR A 1 92 ? -19.062 1.496 23.023 1.00 91.88 92 TYR A N 1
ATOM 768 C CA . TYR A 1 92 ? -18.307 2.680 23.443 1.00 91.88 92 TYR A CA 1
ATOM 769 C C . TYR A 1 92 ? -18.987 3.962 22.964 1.00 91.88 92 TYR A C 1
ATOM 771 O O . TYR A 1 92 ? -19.533 4.022 21.865 1.00 91.88 92 TYR A O 1
ATOM 779 N N . THR A 1 93 ? -18.953 5.005 23.796 1.00 93.69 93 THR A N 1
ATOM 780 C CA . THR A 1 93 ? -19.616 6.294 23.507 1.00 93.69 93 THR A CA 1
ATOM 781 C C . THR A 1 93 ? -18.642 7.466 23.452 1.00 93.69 93 THR A C 1
ATOM 783 O O . THR A 1 93 ? -18.950 8.489 22.841 1.00 93.69 93 THR A O 1
ATOM 786 N N . LYS A 1 94 ? -17.450 7.326 24.045 1.00 94.31 94 LYS A N 1
ATOM 787 C CA . LYS A 1 94 ? -16.383 8.327 24.005 1.00 94.31 94 LYS A CA 1
ATOM 788 C C . LYS A 1 94 ? -15.348 7.940 22.951 1.00 94.31 94 LYS A C 1
ATOM 790 O O . LYS A 1 94 ? -14.815 6.838 22.971 1.00 94.31 94 LYS A O 1
ATOM 795 N N . VAL A 1 95 ? -15.045 8.864 22.043 1.00 94.50 95 VAL A N 1
ATOM 796 C CA . VAL A 1 95 ? -14.024 8.685 20.986 1.00 94.50 95 VAL A CA 1
ATOM 797 C C . VAL A 1 95 ? -12.989 9.816 20.965 1.00 94.50 95 VAL A C 1
ATOM 799 O O . VAL A 1 95 ? -12.114 9.845 20.110 1.00 94.50 95 VAL A O 1
ATOM 802 N N . ALA A 1 96 ? -13.106 10.776 21.883 1.00 93.12 96 ALA A N 1
ATOM 803 C CA . ALA A 1 96 ? -12.246 11.950 21.984 1.00 93.12 96 ALA A CA 1
ATOM 804 C C . ALA A 1 96 ? -12.228 12.475 23.429 1.00 93.12 96 ALA A C 1
ATOM 806 O O . ALA A 1 96 ? -13.063 12.083 24.246 1.00 93.12 96 ALA A O 1
ATOM 807 N N . GLY A 1 97 ? -11.302 13.396 23.720 1.00 90.94 97 GLY A N 1
ATOM 808 C CA . GLY A 1 97 ? -11.169 14.049 25.031 1.00 90.94 97 GLY A CA 1
ATOM 809 C C . GLY A 1 97 ? -10.000 13.555 25.891 1.00 90.94 97 GLY A C 1
ATOM 810 O O . GLY A 1 97 ? -9.834 14.048 27.000 1.00 90.94 97 GLY A O 1
ATOM 811 N N . GLY A 1 98 ? -9.192 12.620 25.384 1.00 88.12 98 GLY A N 1
ATOM 812 C CA . GLY A 1 98 ? -7.965 12.142 26.025 1.00 88.12 98 GLY A CA 1
ATOM 813 C C . GLY A 1 98 ? -6.693 12.785 25.468 1.00 88.12 98 GLY A C 1
ATOM 814 O O . GLY A 1 98 ? -6.721 13.467 24.442 1.00 88.12 98 GLY A O 1
ATOM 815 N N . MET A 1 99 ? -5.563 12.527 26.125 1.00 90.00 99 MET A N 1
ATOM 816 C CA . MET A 1 99 ? -4.230 12.923 25.664 1.00 90.00 99 MET A CA 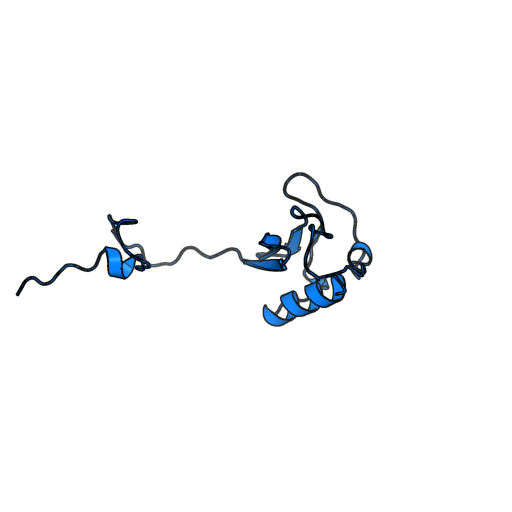1
ATOM 817 C C . MET A 1 99 ? -3.474 11.639 25.323 1.00 90.00 99 MET A C 1
ATOM 819 O O . MET A 1 99 ? -2.716 11.137 26.145 1.00 90.00 99 MET A O 1
ATOM 823 N N . TRP A 1 100 ? -3.725 11.123 24.110 1.00 90.38 100 TRP A N 1
ATOM 824 C CA . TRP A 1 100 ? -3.185 9.856 23.573 1.00 90.38 100 TRP A CA 1
ATOM 825 C C . TRP A 1 100 ? -3.846 8.573 24.084 1.00 90.38 100 TRP A C 1
ATOM 827 O O . TRP A 1 100 ? -3.261 7.499 23.990 1.00 90.38 100 TRP A O 1
ATOM 837 N N . ASN A 1 101 ? -5.074 8.677 24.589 1.00 94.69 101 ASN A N 1
ATOM 838 C CA . ASN A 1 101 ? -5.792 7.519 25.106 1.00 94.69 101 ASN A CA 1
ATOM 839 C C . ASN A 1 101 ? -6.336 6.602 24.006 1.00 94.69 101 ASN A C 1
ATOM 841 O O . ASN A 1 101 ? -6.795 7.069 22.959 1.00 94.69 101 ASN A O 1
ATOM 845 N N . SER A 1 102 ? -6.335 5.298 24.282 1.00 93.38 102 SER A N 1
ATOM 846 C CA . SER A 1 102 ? -6.974 4.294 23.425 1.00 93.38 102 SER A CA 1
ATOM 847 C C . SER A 1 102 ? -8.510 4.355 23.506 1.00 93.38 102 SER A C 1
ATOM 849 O O . SER A 1 102 ? -9.082 4.984 24.399 1.00 93.38 102 SER A O 1
ATOM 851 N N . LEU A 1 103 ? -9.209 3.672 22.585 1.00 92.94 103 LEU A N 1
ATOM 852 C CA . LEU A 1 103 ? -10.673 3.537 22.657 1.00 92.94 103 LEU A CA 1
ATOM 853 C C . LEU A 1 103 ? -11.133 2.876 23.966 1.00 92.94 103 LEU A C 1
ATOM 855 O O . LEU A 1 103 ? -12.199 3.219 24.466 1.00 92.94 103 LEU A O 1
ATOM 859 N N . GLU A 1 104 ? -10.345 1.952 24.517 1.00 93.38 104 GLU A N 1
ATOM 860 C CA . GLU A 1 104 ? -10.658 1.277 25.778 1.00 93.38 104 GLU A CA 1
ATOM 861 C C . GLU A 1 104 ? -10.477 2.231 26.962 1.00 93.38 104 GLU A C 1
ATOM 863 O O . GLU A 1 104 ? -11.442 2.480 27.678 1.00 93.38 104 GLU A O 1
ATOM 868 N N . GLU A 1 105 ? -9.314 2.879 27.072 1.00 93.81 105 GLU A N 1
ATOM 869 C CA . GLU A 1 105 ? -8.996 3.840 28.142 1.00 93.81 105 GLU A CA 1
ATOM 870 C C . GLU A 1 105 ? -9.991 5.009 28.207 1.00 93.81 105 GLU A C 1
ATOM 872 O O . GLU A 1 105 ? -10.400 5.432 29.284 1.00 93.81 105 GLU A O 1
ATOM 877 N N . LEU A 1 106 ? -10.440 5.527 27.056 1.00 94.06 106 LEU A N 1
ATOM 878 C CA . LEU A 1 106 ? -11.440 6.602 27.014 1.00 94.06 106 LEU A CA 1
ATOM 879 C C . LEU A 1 106 ? -12.799 6.186 27.594 1.00 94.06 106 LEU A C 1
ATOM 881 O O . LEU A 1 106 ? -13.580 7.051 28.000 1.00 94.06 106 LEU A O 1
ATOM 885 N N . ASN A 1 107 ? -13.108 4.889 27.578 1.00 92.81 107 ASN A N 1
ATOM 886 C CA . ASN A 1 107 ? -14.400 4.333 27.974 1.00 92.81 107 ASN A CA 1
ATOM 887 C C . ASN A 1 107 ? -14.322 3.490 29.255 1.00 92.81 107 ASN A C 1
ATOM 889 O O . ASN A 1 107 ? -15.339 2.913 29.652 1.00 92.81 107 ASN A O 1
ATOM 893 N N . GLU A 1 108 ? -13.168 3.448 29.926 1.00 88.12 108 GLU A N 1
ATOM 894 C CA . GLU A 1 108 ? -13.061 2.884 31.266 1.00 88.12 108 GLU A CA 1
ATOM 895 C C . GLU A 1 108 ? -13.982 3.649 32.225 1.00 88.12 108 GLU A C 1
ATOM 897 O O . GLU A 1 108 ? -14.115 4.879 32.188 1.00 88.12 108 GLU A O 1
ATOM 902 N N . LYS A 1 109 ? -14.693 2.899 33.069 1.00 69.19 109 LYS A N 1
ATOM 903 C CA . LYS A 1 109 ? -15.495 3.493 34.135 1.00 69.19 109 LYS A CA 1
ATOM 904 C C . LYS A 1 109 ? -14.520 3.911 35.225 1.00 69.19 109 LYS A C 1
ATOM 906 O O . LYS A 1 109 ? -13.839 3.051 35.770 1.00 69.19 109 LYS A O 1
ATOM 911 N N . GLU A 1 110 ? -14.473 5.200 35.550 1.00 61.94 110 GLU A N 1
ATOM 912 C CA . GLU A 1 110 ? -13.845 5.648 36.793 1.00 61.94 110 GLU A CA 1
ATOM 913 C C . GLU A 1 110 ? -14.546 4.915 37.948 1.00 61.94 110 GLU A C 1
ATOM 915 O O . GLU A 1 110 ? -15.710 5.191 38.257 1.00 61.94 110 GLU A O 1
ATOM 920 N N . GLU A 1 111 ? -13.878 3.928 38.547 1.00 53.62 111 GLU A N 1
ATOM 921 C CA . GLU A 1 111 ? -14.288 3.400 39.843 1.00 53.62 111 GLU A CA 1
ATOM 922 C C . GLU A 1 111 ? -14.044 4.518 40.859 1.00 53.62 111 GLU A C 1
ATOM 924 O O . GLU A 1 111 ? -12.924 4.755 41.303 1.00 53.62 111 GLU A O 1
ATOM 929 N N . MET A 1 112 ? -15.093 5.285 41.154 1.00 49.41 112 MET A N 1
ATOM 930 C CA . MET A 1 112 ? -15.076 6.217 42.274 1.00 49.41 112 MET A CA 1
ATOM 931 C C . MET A 1 112 ? -15.114 5.393 43.568 1.00 49.41 112 MET A C 1
ATOM 933 O O . MET A 1 112 ? -16.155 4.810 43.884 1.00 49.41 112 MET A O 1
ATOM 937 N N . GLU A 1 113 ? -13.976 5.323 44.266 1.00 39.69 113 GLU A N 1
ATOM 938 C CA . GLU A 1 113 ? -13.876 4.894 45.673 1.00 39.69 113 GLU A CA 1
ATOM 939 C C . GLU A 1 113 ? -14.665 5.815 46.621 1.00 39.69 113 GLU A C 1
ATOM 941 O O . GLU A 1 113 ? -14.689 7.051 46.394 1.00 39.69 113 GLU A O 1
#

Mean predicted aligned error: 6.0 Å